Protein AF-A0A2G2M030-F1 (afdb_monomer_lite)

pLDDT: mean 78.73, std 20.18, range [30.36, 98.25]

Secondary structure (DSSP, 8-state):
-B-TT--B-----S--SPEEEEEEEEEEEEEEEETTEEEEEEEEEETTTT-----SS-EEEEEEE-STTEEEPEEEETTEEEESEEEES--TTEEEEESSTTS-EEEEEE---S----EEEEEEEETTT--EEE--SS----------

Radius of gyration: 18.19 Å; chains: 1; bounding box: 45×37×58 Å

Structure (mmCIF, N/CA/C/O backbone):
data_AF-A0A2G2M030-F1
#
_entry.id   AF-A0A2G2M030-F1
#
loop_
_atom_site.group_PDB
_atom_site.id
_atom_site.type_symbol
_atom_site.label_atom_id
_atom_site.label_alt_id
_atom_site.label_comp_id
_atom_site.label_asym_id
_atom_site.label_entity_id
_atom_site.label_seq_id
_atom_site.pdbx_PDB_ins_code
_atom_site.Cartn_x
_atom_site.Cartn_y
_atom_site.Cartn_z
_atom_site.occupancy
_atom_site.B_iso_or_equiv
_atom_site.auth_seq_id
_atom_site.auth_comp_id
_atom_site.auth_asym_id
_atom_site.auth_atom_id
_atom_site.pdbx_PDB_model_num
ATOM 1 N N . MET A 1 1 ? 8.932 -8.998 -35.577 1.00 41.19 1 MET A N 1
ATOM 2 C CA . MET A 1 1 ? 10.318 -9.504 -35.480 1.00 41.19 1 MET A CA 1
ATOM 3 C C . MET A 1 1 ? 10.290 -10.560 -34.401 1.00 41.19 1 MET A C 1
ATOM 5 O O . MET A 1 1 ? 9.753 -10.279 -33.346 1.00 41.19 1 MET A O 1
ATOM 9 N N . THR A 1 2 ? 10.745 -11.769 -34.681 1.00 37.38 2 THR A N 1
ATOM 10 C CA . THR A 1 2 ? 10.936 -12.818 -33.673 1.00 37.38 2 THR A CA 1
ATOM 11 C C . THR A 1 2 ? 12.394 -12.802 -33.234 1.00 37.38 2 THR A C 1
ATOM 13 O O . THR A 1 2 ? 13.260 -12.458 -34.041 1.00 37.38 2 THR A O 1
ATOM 16 N N . ASP A 1 3 ? 12.676 -13.120 -31.974 1.00 46.91 3 ASP A N 1
ATOM 17 C CA . ASP A 1 3 ? 14.061 -13.291 -31.533 1.00 46.91 3 ASP A CA 1
ATOM 18 C C . ASP A 1 3 ? 14.654 -14.624 -32.042 1.00 46.91 3 ASP A C 1
ATOM 20 O O . ASP A 1 3 ? 13.993 -15.412 -32.725 1.00 46.91 3 ASP A O 1
ATOM 24 N N . HIS A 1 4 ? 15.915 -14.889 -31.694 1.00 49.34 4 HIS A N 1
ATOM 25 C CA . HIS A 1 4 ? 16.652 -16.110 -32.051 1.00 49.34 4 HIS A CA 1
ATOM 26 C C . HIS A 1 4 ? 16.046 -17.404 -31.466 1.00 49.34 4 HIS A C 1
ATOM 28 O O . HIS A 1 4 ? 16.561 -18.487 -31.730 1.00 49.34 4 HIS A O 1
ATOM 34 N N . ARG A 1 5 ? 14.963 -17.306 -30.682 1.00 48.38 5 ARG A N 1
ATOM 35 C CA . ARG A 1 5 ? 14.225 -18.421 -30.072 1.00 48.38 5 ARG A CA 1
ATOM 36 C C . ARG A 1 5 ? 12.804 -18.551 -30.625 1.00 48.38 5 ARG A C 1
ATOM 38 O O . ARG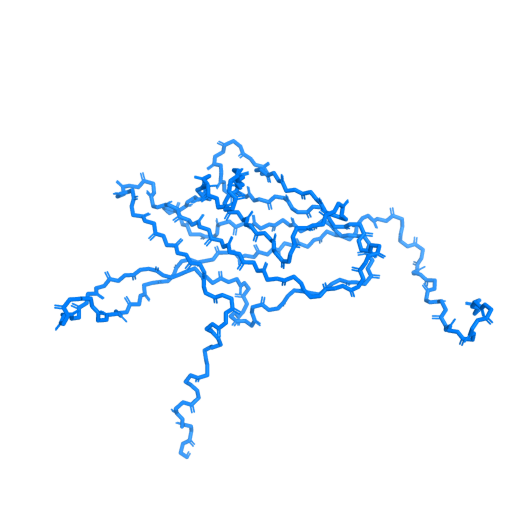 A 1 5 ? 12.020 -19.337 -30.103 1.00 48.38 5 ARG A O 1
ATOM 45 N N . GLY A 1 6 ? 12.458 -17.796 -31.671 1.00 36.06 6 GLY A N 1
ATOM 46 C CA . GLY A 1 6 ? 11.158 -17.892 -32.336 1.00 36.06 6 GLY A CA 1
ATOM 47 C C . GLY A 1 6 ? 9.996 -17.275 -31.553 1.00 36.06 6 GLY A C 1
ATOM 48 O O . GLY A 1 6 ? 8.844 -17.496 -31.921 1.00 36.06 6 GLY A O 1
ATOM 49 N N . GLN A 1 7 ? 10.256 -16.488 -30.502 1.00 42.81 7 GLN A N 1
ATOM 50 C CA . GLN A 1 7 ? 9.191 -15.809 -29.763 1.00 42.81 7 GLN A CA 1
ATOM 51 C C . GLN A 1 7 ? 8.733 -14.554 -30.506 1.00 42.81 7 GLN A C 1
ATOM 53 O O . GLN A 1 7 ? 9.551 -13.738 -30.938 1.00 42.81 7 GLN A O 1
ATOM 58 N N . ILE A 1 8 ? 7.417 -14.390 -30.666 1.00 40.91 8 ILE A N 1
ATOM 59 C CA . ILE A 1 8 ? 6.815 -13.202 -31.281 1.00 40.91 8 ILE A CA 1
ATOM 60 C C . ILE A 1 8 ? 7.080 -12.007 -30.358 1.00 40.91 8 ILE A C 1
ATOM 62 O O . ILE A 1 8 ? 6.448 -11.878 -29.312 1.00 40.91 8 ILE A O 1
ATOM 66 N N . LEU A 1 9 ? 7.998 -11.112 -30.746 1.00 38.50 9 LEU A N 1
ATOM 67 C CA . LEU A 1 9 ? 8.127 -9.818 -30.081 1.00 38.50 9 LEU A CA 1
ATOM 68 C C . LEU A 1 9 ? 6.907 -8.989 -30.480 1.00 38.50 9 LEU A C 1
ATOM 70 O O . LEU A 1 9 ? 6.804 -8.520 -31.622 1.00 38.50 9 LEU A O 1
ATOM 74 N N . PHE A 1 10 ? 5.984 -8.806 -29.540 1.00 40.75 10 PHE A N 1
ATOM 75 C CA . PHE A 1 10 ? 4.970 -7.771 -29.646 1.00 40.75 10 PHE A CA 1
ATOM 76 C C . PHE A 1 10 ? 5.698 -6.424 -29.678 1.00 40.75 10 PHE A C 1
ATOM 78 O O . PHE A 1 10 ? 6.152 -5.918 -28.655 1.00 40.75 10 PHE A O 1
ATOM 85 N N . LYS A 1 11 ? 5.845 -5.837 -30.873 1.00 41.78 11 LYS A N 1
ATOM 86 C CA . LYS A 1 11 ? 6.095 -4.399 -30.980 1.00 41.78 11 LYS A CA 1
ATOM 87 C C . LYS A 1 11 ? 4.864 -3.735 -30.376 1.00 41.78 11 LYS A C 1
ATOM 89 O O . LYS A 1 11 ? 3.786 -3.832 -30.962 1.00 41.78 11 LYS A O 1
ATOM 94 N N . SER A 1 12 ? 5.016 -3.106 -29.212 1.00 44.25 12 SER A N 1
ATOM 95 C CA . SER A 1 12 ? 4.002 -2.184 -28.710 1.00 44.25 12 SER A CA 1
ATOM 96 C C . SER A 1 12 ? 3.635 -1.225 -29.847 1.00 44.25 12 SER A C 1
ATOM 98 O O . SER A 1 12 ? 4.490 -0.834 -30.648 1.00 44.25 12 SER A O 1
ATOM 100 N N . ALA A 1 13 ? 2.346 -0.928 -29.988 1.00 40.09 13 ALA A N 1
ATOM 101 C CA . ALA A 1 13 ? 1.780 -0.185 -31.109 1.00 40.09 13 ALA A CA 1
ATOM 102 C C . ALA A 1 13 ? 2.157 1.312 -31.085 1.00 40.09 13 ALA A C 1
ATOM 104 O O . ALA A 1 13 ? 1.288 2.174 -31.065 1.00 40.09 13 ALA A O 1
ATOM 105 N N . GLY A 1 14 ? 3.450 1.641 -31.051 1.00 36.84 14 GLY A N 1
ATOM 106 C CA . GLY A 1 14 ? 3.946 3.010 -31.193 1.00 36.84 14 GLY A CA 1
ATOM 107 C C . GLY A 1 14 ? 3.637 3.957 -30.030 1.00 36.84 14 GLY A C 1
ATOM 108 O O . GLY A 1 14 ? 3.868 5.152 -30.171 1.00 36.84 14 GLY A O 1
ATOM 109 N N . PHE A 1 15 ? 3.160 3.471 -28.882 1.00 39.09 15 PHE A N 1
ATOM 110 C CA . PHE A 1 15 ? 3.005 4.310 -27.694 1.00 39.09 15 PHE A CA 1
ATOM 111 C C . PHE A 1 15 ? 4.340 4.404 -26.948 1.00 39.09 15 PHE A C 1
ATOM 113 O O . PHE A 1 15 ? 4.783 3.448 -26.320 1.00 39.09 15 PHE A O 1
ATOM 120 N N . THR A 1 16 ? 4.981 5.571 -27.010 1.00 47.03 16 THR A N 1
ATOM 121 C CA . THR A 1 16 ? 6.179 5.936 -26.227 1.00 47.03 16 THR A CA 1
ATOM 122 C C . THR A 1 16 ? 5.835 6.377 -24.797 1.00 47.03 16 THR A C 1
ATOM 124 O O . THR A 1 16 ? 6.583 7.136 -24.185 1.00 47.03 16 THR A O 1
ATOM 127 N N . GLY A 1 17 ? 4.674 5.969 -24.279 1.00 52.00 17 GLY A N 1
ATOM 128 C CA . GLY A 1 17 ? 4.222 6.293 -22.928 1.00 52.00 17 GLY A CA 1
ATOM 129 C C . GLY A 1 17 ? 4.652 5.223 -21.930 1.00 52.00 17 GLY A C 1
ATOM 130 O O . GLY A 1 17 ? 4.665 4.039 -22.262 1.00 52.00 17 GLY A O 1
ATOM 131 N N . VAL A 1 18 ? 4.986 5.641 -20.711 1.00 65.00 18 VAL A N 1
ATOM 132 C CA . VAL A 1 18 ? 5.084 4.733 -19.560 1.00 65.00 18 VAL A CA 1
ATOM 133 C C . VAL A 1 18 ? 3.681 4.164 -19.304 1.00 65.00 18 VAL A C 1
ATOM 135 O O . VAL A 1 18 ? 2.714 4.927 -19.323 1.00 65.00 18 VAL A O 1
ATOM 138 N N . ASP A 1 19 ? 3.541 2.846 -19.122 1.00 80.31 19 ASP A N 1
ATOM 139 C CA . ASP A 1 19 ? 2.265 2.257 -18.687 1.00 80.31 19 ASP A CA 1
ATOM 140 C C . ASP A 1 19 ? 2.001 2.735 -17.254 1.00 80.31 19 ASP A C 1
ATOM 142 O O . ASP A 1 19 ? 2.796 2.457 -16.361 1.00 80.31 19 ASP A O 1
ATOM 146 N N . ILE A 1 20 ? 0.934 3.506 -17.036 1.00 85.50 20 ILE A N 1
ATOM 147 C CA . ILE A 1 20 ? 0.585 4.050 -15.718 1.00 85.50 20 ILE A CA 1
ATOM 148 C C . ILE A 1 20 ? -0.746 3.456 -15.283 1.00 85.50 20 ILE A C 1
ATOM 150 O O . ILE A 1 20 ? -1.772 3.629 -15.947 1.00 85.50 20 ILE A O 1
ATOM 154 N N . ARG A 1 21 ? -0.757 2.813 -14.116 1.00 87.62 21 ARG A N 1
ATOM 155 C CA . ARG A 1 21 ? -1.930 2.118 -13.584 1.00 87.62 21 ARG A CA 1
ATOM 156 C C . ARG A 1 21 ? -2.308 2.638 -12.213 1.00 87.62 21 ARG A C 1
ATOM 158 O O . ARG A 1 21 ? -1.493 2.671 -11.300 1.00 87.62 21 ARG A O 1
ATOM 165 N N . HIS A 1 22 ? -3.578 2.985 -12.053 1.00 86.94 22 HIS A N 1
ATOM 166 C CA . HIS A 1 22 ? -4.120 3.444 -10.780 1.00 86.94 22 HIS A CA 1
ATOM 167 C C . HIS A 1 22 ? -4.801 2.286 -10.056 1.00 86.94 22 HIS A C 1
ATOM 169 O O . HIS A 1 22 ? -5.741 1.685 -10.578 1.00 86.94 22 HIS A O 1
ATOM 175 N N . ILE A 1 23 ? -4.340 1.988 -8.845 1.00 88.56 23 ILE A N 1
ATOM 176 C CA . ILE A 1 23 ? -4.844 0.895 -8.016 1.00 88.56 23 ILE A CA 1
ATOM 177 C C . ILE A 1 23 ? -5.538 1.494 -6.798 1.00 88.56 23 ILE A C 1
ATOM 179 O O . ILE A 1 23 ? -4.902 2.071 -5.918 1.00 88.56 23 ILE A O 1
ATOM 183 N N . ALA A 1 24 ? -6.861 1.365 -6.735 1.00 89.31 24 ALA A N 1
ATOM 184 C CA . ALA A 1 24 ? -7.610 1.803 -5.565 1.00 89.31 24 ALA A CA 1
ATOM 185 C C . ALA A 1 24 ? -7.355 0.852 -4.389 1.00 89.31 24 ALA A C 1
ATOM 187 O O . ALA A 1 24 ? -7.566 -0.355 -4.509 1.00 89.31 24 ALA A O 1
ATOM 188 N N . VAL A 1 25 ? -6.965 1.419 -3.251 1.00 90.62 25 VAL A N 1
ATOM 189 C CA . VAL A 1 25 ? -6.801 0.730 -1.971 1.00 90.62 25 VAL A CA 1
ATOM 190 C C . VAL A 1 25 ? -7.918 1.182 -1.036 1.00 90.62 25 VAL A C 1
ATOM 192 O O . VAL A 1 25 ? -8.131 2.380 -0.824 1.00 90.62 25 VAL A O 1
ATOM 195 N N . ARG A 1 26 ? -8.675 0.226 -0.503 1.00 90.50 26 ARG A N 1
ATOM 196 C CA . ARG A 1 26 ? -9.860 0.471 0.324 1.00 90.50 26 ARG A CA 1
ATOM 197 C C . ARG A 1 26 ? -9.748 -0.263 1.647 1.00 90.50 26 ARG A C 1
ATOM 199 O O . ARG A 1 26 ? -9.204 -1.358 1.696 1.00 90.50 26 ARG A O 1
ATOM 206 N N . VAL A 1 27 ? -10.301 0.338 2.690 1.00 90.12 27 VAL A N 1
ATOM 207 C CA . VAL A 1 27 ? -10.451 -0.290 3.999 1.00 90.12 27 VAL A CA 1
ATOM 208 C C . VAL A 1 27 ? -11.918 -0.607 4.200 1.00 90.12 27 VAL A C 1
ATOM 210 O O . VAL A 1 27 ? -12.762 0.276 4.045 1.00 90.12 27 VAL A O 1
ATOM 213 N N . TYR A 1 28 ? -12.211 -1.857 4.535 1.00 88.19 28 TYR A N 1
ATOM 214 C CA . TYR A 1 28 ? -13.553 -2.284 4.904 1.00 88.19 28 TYR A CA 1
ATOM 215 C C . TYR A 1 28 ? -13.540 -2.857 6.321 1.00 88.19 28 TYR A C 1
ATOM 217 O O . TYR A 1 28 ? -12.564 -3.520 6.691 1.00 88.19 28 TYR A O 1
ATOM 225 N N . PRO A 1 29 ? -14.595 -2.602 7.113 1.00 86.81 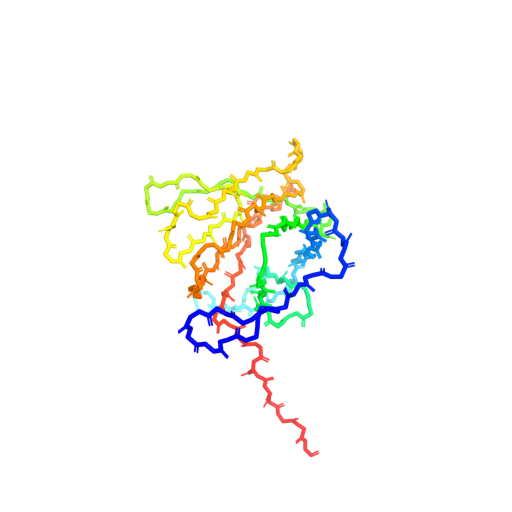29 PRO A N 1
ATOM 226 C CA . PRO A 1 29 ? -14.768 -3.282 8.382 1.00 86.81 29 PRO A CA 1
ATOM 227 C C . PRO A 1 29 ? -14.978 -4.780 8.137 1.00 86.81 29 PRO A C 1
ATOM 229 O O . PRO A 1 29 ? -15.567 -5.181 7.130 1.00 86.81 29 PRO A O 1
ATOM 232 N N . TYR A 1 30 ? -14.501 -5.599 9.062 1.00 82.94 30 TYR A N 1
ATOM 233 C CA . TYR A 1 30 ? -14.814 -7.020 9.158 1.00 82.94 30 TYR A CA 1
ATOM 234 C C . TYR A 1 30 ? -14.866 -7.416 10.632 1.00 82.94 30 TYR A C 1
ATOM 236 O O . TYR A 1 30 ? -14.452 -6.654 11.506 1.00 82.94 30 TYR A O 1
ATOM 244 N N . SER A 1 31 ? -15.392 -8.599 10.917 1.00 83.00 31 SER A N 1
ATOM 245 C CA . SER A 1 31 ? -15.378 -9.147 12.267 1.00 83.00 31 SER A CA 1
ATOM 246 C C . SER A 1 31 ? -14.351 -10.266 12.355 1.00 83.00 31 SER A C 1
ATOM 248 O O . SER A 1 31 ? -14.279 -11.111 11.465 1.00 83.00 31 SER A O 1
ATOM 250 N N . GLU A 1 32 ? -13.583 -10.293 13.439 1.00 81.69 32 GLU A N 1
ATOM 251 C CA . GLU A 1 32 ? -12.664 -11.389 13.744 1.00 81.69 32 GLU A CA 1
ATOM 252 C C . GLU A 1 32 ? -12.832 -11.884 15.174 1.00 81.69 32 GLU A C 1
ATOM 254 O O . GLU A 1 32 ? -13.374 -11.189 16.036 1.00 81.69 32 GLU A O 1
ATOM 259 N N . ILE A 1 33 ? -12.354 -13.100 15.432 1.00 83.19 33 ILE A N 1
ATOM 260 C CA . ILE A 1 33 ? -12.261 -13.634 16.786 1.00 83.19 33 ILE A CA 1
ATOM 261 C C . ILE A 1 33 ? -10.874 -13.308 17.326 1.00 83.19 33 ILE A C 1
ATOM 263 O O . ILE A 1 33 ? -9.874 -13.862 16.873 1.00 83.19 33 ILE A O 1
ATOM 267 N N . LYS A 1 34 ? -10.828 -12.450 18.343 1.00 80.38 34 LYS A N 1
ATOM 268 C CA . LYS A 1 34 ? -9.609 -12.104 19.070 1.00 80.38 34 LYS A CA 1
ATOM 269 C C . LYS A 1 34 ? -9.802 -12.418 20.544 1.00 80.38 34 LYS A C 1
ATOM 271 O O . LYS A 1 34 ? -10.794 -12.007 21.144 1.00 80.38 34 LYS A O 1
ATOM 276 N N . ASP A 1 35 ? -8.892 -13.209 21.109 1.00 87.31 35 ASP A N 1
ATOM 277 C CA . ASP A 1 35 ? -8.960 -13.670 22.504 1.00 87.31 35 ASP A CA 1
ATOM 278 C C . ASP A 1 35 ? -10.323 -14.301 22.870 1.00 87.31 35 ASP A C 1
ATOM 280 O O . ASP A 1 35 ? -10.876 -14.083 23.949 1.00 87.31 35 ASP A O 1
ATOM 284 N N . GLY A 1 36 ? -10.903 -15.062 21.932 1.00 87.31 36 GLY A N 1
ATOM 285 C CA . GLY A 1 36 ? -12.191 -15.742 22.105 1.00 87.31 36 GLY A CA 1
ATOM 286 C C . GLY A 1 36 ? -13.426 -14.835 22.037 1.00 87.31 36 GLY A C 1
ATOM 287 O O . GLY A 1 36 ? -14.526 -15.298 22.338 1.00 87.31 36 GLY A O 1
ATOM 288 N N . LYS A 1 37 ? -13.280 -13.562 21.649 1.00 85.88 37 LYS A N 1
ATOM 289 C CA . LYS A 1 37 ? -14.391 -12.616 21.477 1.00 85.88 37 LYS A CA 1
ATOM 290 C C . LYS A 1 37 ? -14.482 -12.132 20.040 1.00 85.88 37 LYS A C 1
ATOM 292 O O . LYS A 1 37 ? -13.462 -11.885 19.404 1.00 85.88 37 LYS A O 1
ATOM 297 N N . LEU A 1 38 ? -15.712 -11.952 19.564 1.00 85.62 38 LEU A N 1
ATOM 298 C CA . LEU A 1 38 ? -15.968 -11.258 18.309 1.00 85.62 38 LEU A CA 1
ATOM 299 C C . LEU A 1 38 ? -15.638 -9.773 18.492 1.00 85.62 38 LEU A C 1
ATOM 301 O O . LEU A 1 38 ? -16.190 -9.123 19.382 1.00 85.62 38 LEU A O 1
ATOM 305 N N . VAL A 1 39 ? -14.737 -9.256 17.666 1.00 86.94 39 VAL A N 1
ATOM 306 C CA . VAL A 1 39 ? -14.342 -7.846 17.646 1.00 86.94 39 VAL A CA 1
ATOM 307 C C . VAL A 1 39 ? -14.504 -7.284 16.238 1.00 86.94 39 VAL A C 1
ATOM 309 O O . VAL A 1 39 ? -14.292 -7.990 15.252 1.00 86.94 39 VAL A O 1
ATOM 312 N N . GLU A 1 40 ? -14.898 -6.015 16.143 1.00 85.62 40 GLU A N 1
ATOM 313 C CA . GLU A 1 40 ? -14.848 -5.277 14.881 1.00 85.62 40 GLU A CA 1
ATOM 314 C C . GLU A 1 40 ? -13.403 -4.854 14.603 1.00 85.62 40 GLU A C 1
ATOM 316 O O . GLU A 1 40 ? -12.730 -4.290 15.467 1.00 85.62 40 GLU A O 1
ATOM 321 N N . ALA A 1 41 ? -12.941 -5.137 13.392 1.00 86.19 41 ALA A N 1
ATOM 322 C CA . ALA A 1 41 ? -11.612 -4.818 12.897 1.00 86.19 41 ALA A CA 1
ATOM 323 C C . ALA A 1 41 ? -11.706 -4.274 11.463 1.00 86.19 41 ALA A C 1
ATOM 325 O O . ALA A 1 41 ? -12.784 -4.194 10.867 1.00 86.19 41 ALA A O 1
ATOM 326 N N . HIS A 1 42 ? -10.570 -3.898 10.883 1.00 89.31 42 HIS A N 1
ATOM 327 C CA . HIS A 1 42 ? -10.497 -3.355 9.531 1.00 89.31 42 HIS A CA 1
ATOM 328 C C . HIS A 1 42 ? -9.489 -4.115 8.674 1.00 89.31 42 HIS A C 1
ATOM 330 O O . HIS A 1 42 ? -8.380 -4.413 9.113 1.00 89.31 42 HIS A O 1
ATOM 336 N N . ARG A 1 43 ? -9.854 -4.377 7.416 1.00 88.31 43 ARG A N 1
ATOM 337 C CA . ARG A 1 43 ? -8.987 -5.053 6.444 1.00 88.31 43 ARG A CA 1
ATOM 338 C C . ARG A 1 43 ? -8.816 -4.220 5.184 1.00 88.31 43 ARG A C 1
ATOM 340 O O . ARG A 1 43 ? -9.741 -3.530 4.744 1.00 88.31 43 ARG A O 1
ATOM 347 N N . VAL A 1 44 ? -7.618 -4.281 4.610 1.00 88.50 44 VAL A N 1
ATOM 348 C CA . VAL A 1 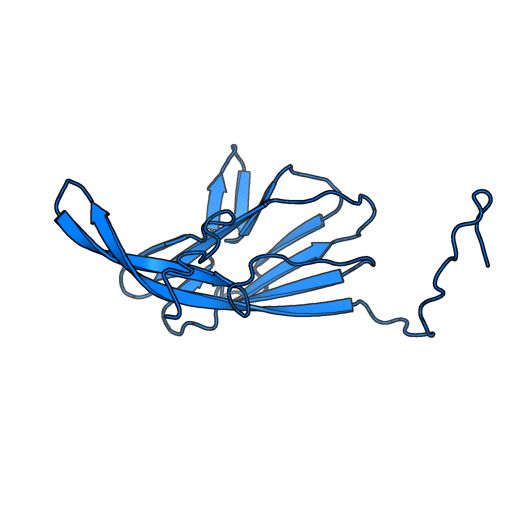44 ? -7.255 -3.570 3.383 1.00 88.50 44 VAL A CA 1
ATOM 349 C C . VAL A 1 44 ? -7.487 -4.458 2.166 1.00 88.50 44 VAL A C 1
ATOM 351 O O . VAL A 1 44 ? -7.074 -5.614 2.136 1.00 88.50 44 VAL A O 1
ATOM 354 N N . TYR A 1 45 ? -8.089 -3.880 1.131 1.00 84.69 45 TYR A N 1
ATOM 355 C CA . TYR A 1 45 ? -8.373 -4.518 -0.148 1.00 84.69 45 TYR A CA 1
ATOM 356 C C . TYR A 1 45 ? -7.850 -3.656 -1.293 1.00 84.69 45 TYR A C 1
ATOM 358 O O . TYR A 1 45 ? -7.871 -2.424 -1.215 1.00 84.69 45 TYR A O 1
ATOM 366 N N . ILE A 1 46 ? -7.442 -4.302 -2.385 1.00 83.69 46 ILE A N 1
ATOM 367 C CA . ILE A 1 46 ? -7.051 -3.623 -3.621 1.00 83.69 46 ILE A CA 1
ATOM 368 C C . ILE A 1 46 ? -8.009 -3.958 -4.768 1.00 83.69 46 ILE A C 1
ATOM 370 O O . ILE A 1 46 ? -8.475 -5.093 -4.902 1.00 83.69 46 ILE A O 1
ATOM 374 N N . GLY A 1 47 ? -8.311 -2.961 -5.602 1.00 70.25 47 GLY A N 1
ATOM 375 C CA . GLY A 1 47 ? -9.155 -3.123 -6.789 1.00 70.25 47 GLY A CA 1
ATOM 376 C C . GLY A 1 47 ? -10.514 -3.777 -6.495 1.00 70.25 47 GLY A C 1
ATOM 377 O O . GLY A 1 47 ? -11.173 -3.458 -5.506 1.00 70.25 47 GLY A O 1
ATOM 378 N N . SER A 1 48 ? -10.929 -4.706 -7.361 1.00 59.78 48 SER A N 1
ATOM 379 C CA . SER A 1 48 ? -12.187 -5.470 -7.265 1.00 59.78 48 SER A CA 1
ATOM 380 C C . SER A 1 48 ? -12.083 -6.715 -6.370 1.00 59.78 48 SER A C 1
ATOM 382 O O . SER A 1 48 ? -12.719 -7.720 -6.669 1.00 59.78 48 SER A O 1
ATOM 384 N N . LYS A 1 49 ? -11.254 -6.682 -5.315 1.00 58.66 49 LYS A N 1
ATOM 385 C CA . LYS A 1 49 ? -10.980 -7.813 -4.400 1.00 58.66 49 LYS A CA 1
ATOM 386 C C . LYS A 1 49 ? -10.249 -9.019 -5.014 1.00 58.66 49 LYS A C 1
ATOM 388 O O . LYS A 1 49 ? -10.091 -10.025 -4.342 1.00 58.66 49 LYS A O 1
ATOM 393 N N . LYS A 1 50 ? -9.761 -8.924 -6.258 1.00 58.06 50 LYS A N 1
ATOM 394 C CA . LYS A 1 50 ? -9.055 -10.031 -6.935 1.00 58.06 50 LYS A CA 1
ATOM 395 C C . LYS A 1 50 ? -7.547 -10.110 -6.667 1.00 58.06 50 LYS A C 1
ATOM 397 O O . LYS A 1 50 ? -6.935 -11.043 -7.162 1.00 58.06 50 LYS A O 1
ATOM 402 N N . GLY A 1 51 ? -6.968 -9.171 -5.907 1.00 63.47 51 GLY A N 1
ATOM 403 C CA . GLY A 1 51 ? -5.612 -9.238 -5.324 1.00 63.47 51 GLY A CA 1
ATOM 404 C C . GLY A 1 51 ? -4.416 -9.253 -6.293 1.00 63.47 51 GLY A C 1
ATOM 405 O O . GLY A 1 51 ? -3.372 -8.693 -5.994 1.00 63.47 51 GLY A O 1
ATOM 406 N N . ASP A 1 52 ? -4.550 -9.812 -7.488 1.00 74.38 52 ASP A N 1
ATOM 407 C CA . ASP A 1 52 ? -3.440 -9.967 -8.416 1.00 74.38 52 ASP A CA 1
ATOM 408 C C . ASP A 1 52 ? -3.298 -8.767 -9.350 1.00 74.38 52 ASP A C 1
ATOM 410 O O . ASP A 1 52 ? -4.244 -8.334 -10.017 1.00 74.38 52 ASP A O 1
ATOM 414 N N . ILE A 1 53 ? -2.065 -8.280 -9.465 1.00 79.06 53 ILE A N 1
ATOM 415 C CA . ILE A 1 53 ? -1.669 -7.233 -10.403 1.00 79.06 53 ILE A CA 1
ATOM 416 C C . ILE A 1 53 ? -0.618 -7.821 -11.349 1.00 79.06 53 ILE A C 1
ATOM 418 O O . ILE A 1 53 ? 0.329 -8.467 -10.908 1.00 79.06 53 ILE A O 1
ATOM 422 N N . ARG A 1 54 ? -0.785 -7.624 -12.662 1.00 78.38 54 ARG A N 1
ATOM 423 C CA . ARG A 1 54 ? 0.110 -8.190 -13.687 1.00 78.38 54 ARG A CA 1
ATOM 424 C C . ARG A 1 54 ? 0.549 -7.131 -14.687 1.00 78.38 54 ARG A C 1
ATOM 426 O O . ARG A 1 54 ? -0.317 -6.520 -15.306 1.00 78.38 54 ARG A O 1
ATOM 433 N N . ALA A 1 55 ? 1.847 -6.995 -14.934 1.00 77.62 55 ALA A N 1
ATOM 434 C CA . ALA A 1 55 ? 2.392 -6.260 -16.077 1.00 77.62 55 ALA A CA 1
ATOM 435 C C . ALA A 1 55 ? 3.344 -7.138 -16.889 1.00 77.62 55 ALA A C 1
ATOM 437 O O . ALA A 1 55 ? 3.923 -8.095 -16.383 1.00 77.62 55 ALA A O 1
ATOM 438 N N . SER A 1 56 ? 3.479 -6.800 -18.168 1.00 78.88 56 SER A N 1
ATOM 439 C CA . SER A 1 56 ? 4.405 -7.438 -19.111 1.00 78.88 56 SER A CA 1
ATOM 440 C C . SER A 1 56 ? 5.390 -6.440 -19.731 1.00 78.88 56 SER A C 1
ATOM 442 O O . SER A 1 56 ? 6.123 -6.787 -20.653 1.00 78.88 56 SER A O 1
ATOM 444 N N . THR A 1 57 ? 5.366 -5.191 -19.271 1.00 82.12 57 THR A N 1
ATOM 445 C CA . THR A 1 57 ? 6.175 -4.059 -19.740 1.00 82.12 57 THR A CA 1
ATOM 446 C C . THR A 1 57 ? 6.471 -3.142 -18.557 1.00 82.12 57 THR A C 1
ATOM 448 O O . THR A 1 57 ? 5.671 -3.145 -17.620 1.00 82.12 57 THR A O 1
ATOM 451 N N . PRO A 1 58 ? 7.541 -2.323 -18.596 1.00 87.69 58 PRO A N 1
ATOM 452 C CA . PRO A 1 58 ? 7.805 -1.340 -17.548 1.00 87.69 58 PRO A CA 1
ATOM 453 C C . PRO A 1 58 ? 6.554 -0.517 -17.217 1.00 87.69 58 PRO A C 1
ATOM 455 O O . PRO A 1 58 ? 5.924 0.027 -18.128 1.00 87.69 58 PRO A O 1
ATOM 458 N N . THR A 1 59 ? 6.173 -0.484 -15.940 1.00 87.44 59 THR A N 1
ATOM 459 C CA . THR A 1 59 ? 4.883 0.051 -15.481 1.00 87.44 59 THR A CA 1
ATOM 460 C C . THR A 1 59 ? 5.051 0.841 -14.186 1.00 87.44 59 THR A C 1
ATOM 462 O O . THR A 1 59 ? 5.688 0.378 -13.240 1.00 87.44 59 THR A O 1
ATOM 465 N N . ASP A 1 60 ? 4.415 2.007 -14.126 1.00 90.38 60 ASP A N 1
ATOM 466 C CA . ASP A 1 60 ? 4.216 2.779 -12.905 1.00 90.38 60 ASP A CA 1
ATOM 467 C C . ASP A 1 60 ? 2.851 2.441 -12.303 1.00 90.38 60 ASP A C 1
ATOM 469 O O . ASP A 1 60 ? 1.797 2.755 -12.862 1.00 90.38 60 ASP A O 1
ATOM 473 N N . TYR A 1 61 ? 2.854 1.830 -11.126 1.00 91.62 61 TYR A N 1
ATOM 474 C CA . TYR A 1 61 ? 1.647 1.621 -10.342 1.00 91.62 61 TYR A CA 1
ATOM 475 C C . TYR A 1 61 ? 1.498 2.718 -9.295 1.00 91.62 61 TYR A C 1
ATOM 477 O O . TYR A 1 61 ? 2.395 2.976 -8.491 1.00 91.62 61 TYR A O 1
ATOM 485 N N . ILE A 1 62 ? 0.320 3.329 -9.277 1.00 92.81 62 ILE A N 1
ATOM 486 C CA . ILE A 1 62 ? -0.077 4.363 -8.330 1.00 92.81 62 ILE A CA 1
ATOM 487 C C . ILE A 1 62 ? -1.159 3.768 -7.436 1.00 92.81 62 ILE A C 1
ATOM 489 O O . ILE A 1 62 ? -2.332 3.701 -7.810 1.00 92.81 62 ILE A O 1
ATOM 493 N N . PHE A 1 63 ? -0.767 3.316 -6.249 1.00 93.56 63 PHE A N 1
ATOM 494 C CA . PHE A 1 63 ? -1.701 2.856 -5.230 1.00 93.56 63 PHE A CA 1
ATOM 495 C C . PHE A 1 63 ? -2.300 4.073 -4.537 1.00 93.56 63 PHE A C 1
ATOM 497 O O . PHE A 1 63 ? -1.561 4.888 -3.999 1.00 93.56 63 PHE A O 1
ATOM 504 N N . VAL A 1 64 ? -3.625 4.206 -4.538 1.00 94.31 64 VAL A N 1
ATOM 505 C CA . VAL A 1 64 ? -4.337 5.367 -3.986 1.00 94.31 64 VAL A CA 1
ATOM 506 C C . VAL A 1 64 ? -5.260 4.918 -2.863 1.00 94.31 64 VAL A C 1
ATOM 508 O O . VAL A 1 64 ? -6.153 4.099 -3.078 1.00 94.31 64 VAL A O 1
ATOM 511 N N . CYS A 1 65 ? -5.093 5.488 -1.670 1.00 94.38 65 CYS A N 1
ATOM 512 C CA . CYS A 1 65 ? -6.005 5.270 -0.558 1.00 94.38 65 CYS A CA 1
ATOM 513 C C . CYS A 1 65 ? -7.334 5.989 -0.831 1.00 94.38 65 CYS A C 1
ATOM 515 O O . CYS A 1 65 ? -7.451 7.207 -0.695 1.00 94.38 65 CYS A O 1
ATOM 517 N N . ALA A 1 66 ? -8.357 5.217 -1.190 1.00 92.06 66 ALA A N 1
ATOM 518 C CA . ALA A 1 66 ? -9.701 5.717 -1.469 1.00 92.06 66 ALA A CA 1
ATOM 519 C C . ALA A 1 66 ? -10.564 5.866 -0.199 1.00 92.06 66 ALA A C 1
ATOM 521 O O . ALA A 1 66 ? -11.731 6.249 -0.281 1.00 92.06 66 ALA A O 1
ATOM 522 N N . SER A 1 67 ? -10.014 5.551 0.978 1.00 92.31 67 SER A N 1
ATOM 523 C CA . SER A 1 67 ? -10.725 5.622 2.259 1.00 92.31 67 SER A CA 1
ATOM 524 C C . SER A 1 67 ? -10.385 6.930 2.978 1.00 92.31 67 SER A C 1
ATOM 526 O O . SER A 1 67 ? -9.220 7.230 3.243 1.00 92.31 67 SER A O 1
ATOM 528 N N . LYS A 1 68 ? -11.412 7.738 3.277 1.00 90.94 68 LYS A N 1
ATOM 529 C CA . LYS A 1 68 ? -11.272 9.136 3.731 1.00 90.94 68 LYS A CA 1
ATOM 530 C C . LYS A 1 68 ? -10.323 9.296 4.924 1.00 90.94 68 LYS A C 1
ATOM 532 O O . LYS A 1 68 ? -9.390 10.096 4.857 1.00 90.94 68 LYS A O 1
ATOM 537 N N . ASP A 1 69 ? -10.529 8.500 5.966 1.00 96.00 69 ASP A N 1
ATOM 538 C CA . ASP A 1 69 ? -9.819 8.619 7.244 1.00 96.00 69 ASP A CA 1
ATOM 539 C C . ASP A 1 69 ? -8.603 7.683 7.353 1.00 96.00 69 ASP A C 1
ATOM 541 O O . ASP A 1 69 ? -8.110 7.442 8.446 1.00 96.00 69 ASP A O 1
ATOM 545 N N . TRP A 1 70 ? -8.103 7.155 6.232 1.00 97.44 70 TRP A N 1
ATOM 546 C CA . TRP A 1 70 ? -6.972 6.224 6.213 1.00 97.44 70 TRP A CA 1
ATOM 547 C C . TRP A 1 70 ? -5.827 6.744 5.346 1.00 97.44 70 TRP A C 1
ATOM 549 O O . TRP A 1 70 ? -6.054 7.414 4.337 1.00 97.44 70 TRP A O 1
ATOM 559 N N . VAL A 1 71 ? -4.592 6.445 5.729 1.00 98.25 71 VAL A N 1
ATOM 560 C CA . VAL A 1 71 ? -3.366 6.789 4.988 1.00 98.25 71 VAL A CA 1
ATOM 561 C C . VAL A 1 71 ? -2.404 5.611 5.007 1.00 98.25 71 VAL A C 1
ATOM 563 O O . VAL A 1 71 ? -2.486 4.774 5.901 1.00 98.25 71 VAL A O 1
ATOM 566 N N . PHE A 1 72 ? -1.492 5.537 4.045 1.00 98.00 72 PHE A N 1
ATOM 567 C CA . PHE A 1 72 ? -0.409 4.558 4.061 1.00 98.00 72 PHE A CA 1
ATOM 568 C C . PHE A 1 72 ? 0.498 4.782 5.267 1.00 98.00 72 PHE A C 1
ATOM 570 O O . PHE A 1 72 ? 0.860 5.910 5.582 1.00 98.00 72 PHE A O 1
ATOM 577 N N . HIS A 1 73 ? 0.833 3.703 5.966 1.00 98.06 73 HIS A N 1
ATOM 578 C CA . HIS A 1 73 ? 1.667 3.754 7.159 1.00 98.06 73 HIS A CA 1
ATOM 579 C C . HIS A 1 73 ? 3.081 3.296 6.825 1.00 98.06 73 HIS A C 1
ATOM 581 O O . HIS A 1 73 ? 3.250 2.186 6.341 1.00 98.06 73 HIS A O 1
ATOM 587 N N . GLU A 1 74 ? 4.100 4.109 7.100 1.00 97.88 74 GLU A N 1
ATOM 588 C CA . GLU A 1 74 ? 5.475 3.599 7.078 1.00 97.88 74 GLU A CA 1
ATOM 589 C C . GLU A 1 74 ? 5.639 2.522 8.156 1.00 97.88 74 GLU A C 1
ATOM 591 O O . GLU A 1 74 ? 5.300 2.764 9.313 1.00 97.88 74 GLU A O 1
ATOM 596 N N . PHE A 1 75 ? 6.155 1.353 7.784 1.00 95.81 75 PHE A N 1
ATOM 597 C CA . PHE A 1 75 ? 6.361 0.238 8.707 1.00 95.81 75 PHE A CA 1
ATOM 598 C C . PHE A 1 75 ? 7.698 -0.455 8.453 1.00 95.81 75 PHE A C 1
ATOM 600 O O . PHE A 1 75 ? 8.259 -0.368 7.360 1.00 95.81 75 PHE A O 1
ATOM 607 N N . GLU A 1 76 ? 8.206 -1.144 9.473 1.00 95.12 76 GLU A N 1
ATOM 608 C CA . GLU A 1 76 ? 9.422 -1.945 9.375 1.00 95.12 76 GLU A CA 1
ATOM 609 C C . GLU A 1 76 ? 9.073 -3.422 9.178 1.00 95.12 76 GLU A C 1
ATOM 611 O O . GLU A 1 76 ? 8.261 -3.984 9.913 1.00 95.12 76 GLU A O 1
ATOM 616 N N . LEU A 1 77 ? 9.684 -4.055 8.179 1.00 90.38 77 LEU A N 1
ATOM 617 C CA . LEU A 1 77 ? 9.551 -5.483 7.916 1.00 90.38 77 LEU A CA 1
ATOM 618 C C . LEU A 1 77 ? 10.831 -6.001 7.263 1.00 90.38 77 LEU A C 1
ATOM 620 O O . LEU A 1 77 ? 11.334 -5.399 6.316 1.00 90.38 77 LEU A O 1
ATOM 624 N N . ALA A 1 78 ? 11.343 -7.128 7.765 1.00 89.31 78 ALA A N 1
ATOM 625 C CA . ALA A 1 78 ? 12.600 -7.732 7.317 1.00 89.31 78 ALA A CA 1
ATOM 626 C C . ALA A 1 78 ? 13.810 -6.766 7.375 1.00 89.31 78 ALA A C 1
ATOM 628 O O . ALA A 1 78 ? 14.641 -6.753 6.470 1.00 89.31 78 ALA A O 1
ATOM 629 N N . ASN A 1 79 ? 13.916 -5.983 8.460 1.00 89.94 79 ASN A N 1
ATOM 630 C CA . ASN A 1 79 ? 14.958 -4.968 8.695 1.00 89.94 79 ASN A CA 1
ATOM 631 C C . ASN A 1 79 ? 14.989 -3.833 7.650 1.00 89.94 79 ASN A C 1
ATOM 633 O O . ASN A 1 79 ? 16.030 -3.216 7.421 1.00 89.94 79 ASN A O 1
ATOM 637 N N . GLU A 1 80 ? 13.858 -3.557 7.001 1.00 91.38 80 GLU A N 1
ATOM 638 C CA . GLU A 1 80 ? 13.704 -2.469 6.039 1.00 91.38 80 GLU A CA 1
ATOM 639 C C . GLU A 1 80 ? 12.446 -1.658 6.334 1.00 91.38 80 GLU A C 1
ATOM 641 O O . GLU A 1 80 ? 11.433 -2.195 6.782 1.00 91.38 80 GLU A O 1
ATOM 646 N N . LYS A 1 81 ? 12.519 -0.354 6.059 1.00 95.50 81 LYS A N 1
ATOM 647 C CA . LYS A 1 81 ? 11.377 0.552 6.134 1.00 95.50 81 LYS A CA 1
ATOM 648 C C . LYS A 1 81 ? 10.654 0.610 4.797 1.00 95.50 81 LYS A C 1
ATOM 650 O O . LYS A 1 81 ? 11.261 0.933 3.777 1.00 95.50 81 LYS A O 1
ATOM 655 N N . TRP A 1 82 ? 9.351 0.368 4.827 1.00 96.19 82 TRP A N 1
ATOM 656 C CA . TRP A 1 82 ? 8.494 0.325 3.649 1.00 96.19 82 TRP A CA 1
ATOM 657 C C . TRP A 1 82 ? 7.481 1.473 3.667 1.00 96.19 82 TRP A C 1
ATOM 659 O O . TRP A 1 82 ? 6.862 1.715 4.707 1.00 96.19 82 TRP A O 1
ATOM 669 N N . PRO A 1 83 ? 7.246 2.162 2.534 1.00 96.62 83 PRO A N 1
ATOM 670 C CA . PRO A 1 83 ? 6.313 3.283 2.455 1.00 96.62 83 PRO A CA 1
ATOM 671 C C . PRO A 1 83 ? 4.865 2.780 2.340 1.00 96.62 83 PRO A C 1
ATOM 673 O O . PRO A 1 83 ? 4.215 2.977 1.323 1.00 96.62 83 PRO A O 1
ATOM 676 N N . GLY A 1 84 ? 4.365 2.055 3.344 1.00 95.12 84 GLY A N 1
ATOM 677 C CA . GLY A 1 84 ? 2.999 1.511 3.382 1.00 95.12 84 GLY A CA 1
ATOM 678 C C . GLY A 1 84 ? 2.691 0.360 2.431 1.00 95.12 84 GLY A C 1
ATOM 679 O O . GLY A 1 84 ? 1.614 -0.218 2.543 1.00 95.12 84 GLY A O 1
ATOM 680 N N . LEU A 1 85 ? 3.629 -0.015 1.562 1.00 94.69 85 LEU A N 1
ATOM 681 C CA . LEU A 1 85 ? 3.584 -1.198 0.708 1.00 94.69 85 LEU A CA 1
ATOM 682 C C . LEU A 1 85 ? 4.954 -1.879 0.745 1.00 94.69 85 LEU A C 1
ATOM 684 O O . LEU A 1 85 ? 5.961 -1.245 0.435 1.00 94.69 85 LEU A O 1
ATOM 688 N N . ALA A 1 86 ? 4.973 -3.161 1.092 1.00 92.81 86 ALA A N 1
ATOM 689 C CA . ALA A 1 86 ? 6.125 -4.038 0.945 1.00 92.81 86 ALA A CA 1
ATOM 690 C C . ALA A 1 86 ? 5.890 -5.053 -0.173 1.00 92.81 86 ALA A C 1
ATOM 692 O O . ALA A 1 86 ? 4.753 -5.472 -0.393 1.00 92.81 86 ALA A O 1
ATOM 693 N N . LEU A 1 87 ? 6.965 -5.450 -0.857 1.00 89.81 87 LEU A N 1
ATOM 694 C CA . LEU A 1 87 ? 6.959 -6.454 -1.921 1.00 89.81 87 LEU A CA 1
ATOM 695 C C . LEU A 1 87 ? 8.040 -7.502 -1.654 1.00 89.81 87 LEU A C 1
ATOM 697 O O . LEU A 1 87 ? 9.175 -7.149 -1.333 1.00 89.81 87 LEU A O 1
ATOM 701 N N . PHE A 1 88 ? 7.685 -8.778 -1.806 1.00 87.06 88 PHE A N 1
ATOM 702 C CA . PHE A 1 88 ? 8.570 -9.915 -1.567 1.00 87.06 88 PHE A CA 1
ATOM 703 C C . PHE A 1 88 ? 8.494 -10.961 -2.686 1.00 87.06 88 PHE A C 1
ATOM 705 O O . PHE A 1 88 ? 7.412 -11.192 -3.219 1.00 87.06 88 PHE A O 1
ATOM 712 N N . PRO A 1 89 ? 9.600 -11.654 -3.000 1.00 85.81 89 PRO A N 1
ATOM 713 C CA . PRO A 1 89 ? 10.948 -11.392 -2.507 1.00 85.81 89 PRO A CA 1
ATOM 714 C C . PRO A 1 89 ? 11.455 -10.039 -3.013 1.00 85.81 89 PRO A C 1
ATOM 716 O O . PRO A 1 89 ? 11.038 -9.561 -4.065 1.00 85.81 89 PRO A O 1
ATOM 719 N N . LYS A 1 90 ? 12.355 -9.410 -2.254 1.00 83.69 90 LYS A N 1
ATOM 720 C CA . LYS A 1 90 ? 12.943 -8.139 -2.673 1.00 83.69 90 LYS A CA 1
ATOM 721 C C . LYS A 1 90 ? 13.776 -8.338 -3.935 1.00 83.69 90 LYS A C 1
ATOM 723 O O . LYS A 1 90 ? 14.594 -9.255 -3.998 1.00 83.69 90 LYS A O 1
ATOM 728 N N . SER A 1 91 ? 13.617 -7.448 -4.906 1.00 82.75 91 SER A N 1
ATOM 729 C CA . SER A 1 91 ? 14.441 -7.422 -6.112 1.00 82.75 91 SER A CA 1
ATOM 730 C C . SER A 1 91 ? 14.900 -5.997 -6.426 1.00 82.75 91 SER A C 1
ATOM 732 O O . SER A 1 91 ? 14.326 -5.023 -5.947 1.00 82.75 91 SER A O 1
ATOM 734 N N . GLY A 1 92 ? 15.964 -5.868 -7.221 1.00 85.38 92 GLY A N 1
ATOM 735 C CA . GLY A 1 92 ? 16.405 -4.574 -7.760 1.00 85.38 92 GLY A CA 1
ATOM 736 C C . GLY A 1 92 ? 15.613 -4.125 -8.992 1.00 85.38 92 GLY A C 1
ATOM 737 O O . GLY A 1 92 ? 16.026 -3.180 -9.660 1.00 85.38 92 GLY A O 1
ATOM 738 N N . ASP A 1 93 ? 14.534 -4.835 -9.338 1.00 86.38 93 ASP A N 1
ATOM 739 C CA . ASP A 1 93 ? 13.751 -4.600 -10.555 1.00 86.38 93 ASP A CA 1
ATOM 740 C C . ASP A 1 93 ? 12.653 -3.550 -10.358 1.00 86.38 93 ASP A C 1
ATOM 742 O O . ASP A 1 93 ? 12.113 -3.017 -11.325 1.00 86.38 93 ASP A O 1
ATOM 746 N N . TYR A 1 94 ? 12.362 -3.191 -9.108 1.00 90.56 94 TYR A N 1
ATOM 747 C CA . TYR A 1 94 ? 11.363 -2.191 -8.774 1.00 90.56 94 TYR A CA 1
ATOM 748 C C . TYR A 1 94 ? 11.854 -1.190 -7.726 1.00 90.56 94 TYR A C 1
ATOM 750 O O . TYR A 1 94 ? 12.845 -1.402 -7.027 1.00 90.56 94 TYR A O 1
ATOM 758 N N . SER A 1 95 ? 11.125 -0.084 -7.596 1.00 93.44 95 SER A N 1
ATOM 759 C CA . SER A 1 95 ? 11.307 0.889 -6.516 1.00 93.44 95 SER A CA 1
ATOM 760 C C . SER A 1 95 ? 9.967 1.344 -5.956 1.00 93.44 95 SER A C 1
ATOM 762 O O . SER A 1 95 ? 8.973 1.391 -6.678 1.00 93.44 95 SER A O 1
ATOM 764 N N . LEU A 1 96 ? 9.955 1.682 -4.666 1.00 95.38 96 LEU A N 1
ATOM 765 C CA . LEU A 1 96 ? 8.768 2.091 -3.922 1.00 95.38 96 LEU A CA 1
ATOM 766 C C . LEU A 1 96 ? 9.016 3.409 -3.191 1.00 95.38 96 LEU A C 1
ATOM 768 O O . LEU A 1 96 ? 10.077 3.602 -2.599 1.00 95.38 96 LEU A O 1
ATOM 772 N N . LYS A 1 97 ? 8.028 4.307 -3.204 1.00 96.50 97 LYS A N 1
ATOM 773 C CA . LYS A 1 97 ? 8.041 5.562 -2.432 1.00 96.50 97 LYS A CA 1
ATOM 774 C C . LYS A 1 97 ? 6.628 6.072 -2.168 1.00 96.50 97 LYS A C 1
ATOM 776 O O . LYS A 1 97 ? 5.709 5.751 -2.917 1.00 96.50 97 LYS A O 1
ATOM 781 N N . PHE A 1 98 ? 6.456 6.931 -1.164 1.00 97.75 98 PHE A N 1
ATOM 782 C CA . PHE A 1 98 ? 5.223 7.716 -1.057 1.00 97.75 98 PHE A CA 1
ATOM 783 C C . PHE A 1 98 ? 5.048 8.603 -2.296 1.00 97.75 98 PHE A C 1
ATOM 785 O O . PHE A 1 98 ? 6.009 9.208 -2.780 1.00 97.75 98 PHE A O 1
ATOM 792 N N . GLY A 1 99 ? 3.822 8.663 -2.812 1.00 93.44 99 GLY A N 1
ATOM 793 C CA . GLY A 1 99 ? 3.468 9.497 -3.961 1.00 93.44 99 GLY A CA 1
ATOM 794 C C . GLY A 1 99 ? 3.081 10.925 -3.592 1.00 93.44 99 GLY A C 1
ATOM 795 O O . GLY A 1 99 ? 3.125 11.811 -4.441 1.00 93.44 99 GLY A O 1
ATOM 796 N N . ASP A 1 100 ? 2.752 11.168 -2.324 1.00 93.19 100 ASP A N 1
ATOM 797 C CA . ASP A 1 100 ? 2.372 12.479 -1.813 1.00 93.19 100 ASP A CA 1
ATOM 798 C C . ASP A 1 100 ? 2.735 12.643 -0.330 1.00 93.19 100 ASP A C 1
ATOM 800 O O . ASP A 1 100 ? 2.908 11.673 0.410 1.00 93.19 100 ASP A O 1
ATOM 804 N N . ALA A 1 101 ? 2.820 13.899 0.116 1.00 93.81 101 ALA A N 1
ATOM 805 C CA . ALA A 1 101 ? 3.179 14.245 1.492 1.00 93.81 101 ALA A CA 1
ATOM 806 C C . ALA A 1 101 ? 2.116 13.845 2.533 1.00 93.81 101 ALA A C 1
ATOM 808 O O . ALA A 1 101 ? 2.428 13.744 3.717 1.00 93.81 101 ALA A O 1
ATOM 809 N N . GLN A 1 102 ? 0.867 13.621 2.114 1.00 94.00 102 GLN A N 1
ATOM 810 C CA . GLN A 1 102 ? -0.224 13.194 2.992 1.00 94.00 102 GLN A CA 1
ATOM 811 C C . GLN A 1 102 ? -0.283 11.668 3.141 1.00 94.00 102 GLN A C 1
ATOM 813 O O . GLN A 1 102 ? -1.174 11.166 3.828 1.00 94.00 102 GLN A O 1
ATOM 818 N N . GLN A 1 103 ? 0.646 10.934 2.513 1.00 97.25 103 GLN A N 1
ATOM 819 C CA . GLN A 1 103 ? 0.682 9.472 2.494 1.00 97.25 103 GLN A CA 1
ATOM 820 C C . GLN A 1 103 ? -0.637 8.881 1.963 1.00 97.25 103 GLN A C 1
ATOM 822 O O . GLN A 1 103 ? -1.091 7.827 2.409 1.00 97.25 103 GLN A O 1
ATOM 827 N N . LYS A 1 104 ? -1.295 9.569 1.022 1.00 96.75 104 LYS A N 1
ATOM 828 C CA . LYS A 1 104 ? -2.518 9.086 0.364 1.00 96.75 104 LYS A CA 1
ATOM 829 C C . LYS A 1 104 ? -2.231 8.168 -0.816 1.00 96.75 104 LYS A C 1
ATOM 831 O O . LYS A 1 104 ? -3.149 7.499 -1.290 1.00 96.75 104 LYS A O 1
ATOM 836 N N . SER A 1 105 ? -0.980 8.082 -1.244 1.00 96.75 105 SER A N 1
ATOM 837 C CA . SER A 1 105 ? -0.554 7.240 -2.344 1.00 96.75 105 SER A CA 1
ATOM 838 C C . SER A 1 105 ? 0.843 6.661 -2.159 1.00 96.75 105 SER A C 1
ATOM 840 O O . SER A 1 105 ? 1.704 7.237 -1.486 1.00 96.75 105 SER A O 1
ATOM 842 N N . VAL A 1 106 ? 1.063 5.518 -2.804 1.00 97.19 106 VAL A N 1
ATOM 843 C CA . VAL A 1 106 ? 2.365 4.860 -2.942 1.00 97.19 106 VAL A CA 1
ATOM 844 C C . VAL A 1 106 ? 2.624 4.624 -4.420 1.00 97.19 106 VAL A C 1
ATOM 846 O O . VAL A 1 106 ? 1.752 4.143 -5.144 1.00 97.19 106 VAL A O 1
ATOM 849 N N . LEU A 1 107 ? 3.825 4.978 -4.857 1.00 95.56 107 LEU A N 1
ATOM 850 C CA . LEU A 1 107 ? 4.301 4.782 -6.216 1.00 95.56 107 LEU A CA 1
ATOM 851 C C . LEU A 1 107 ? 5.225 3.573 -6.244 1.00 95.56 107 LEU A C 1
ATOM 853 O O . LEU A 1 107 ? 6.213 3.535 -5.509 1.00 95.56 107 LEU A O 1
ATOM 857 N N . LEU A 1 108 ? 4.902 2.623 -7.113 1.00 94.06 108 LEU A N 1
ATOM 858 C CA . LEU A 1 108 ? 5.724 1.476 -7.463 1.00 94.06 108 LEU A CA 1
ATOM 859 C C . LEU A 1 108 ? 6.148 1.630 -8.921 1.00 94.06 108 LEU A C 1
ATOM 861 O O . LEU A 1 108 ? 5.306 1.561 -9.810 1.00 94.06 108 LEU A O 1
ATOM 865 N N . HIS A 1 109 ? 7.440 1.812 -9.154 1.00 92.44 109 HIS A N 1
ATOM 866 C CA . HIS A 1 109 ? 8.011 1.725 -10.494 1.00 92.44 109 HIS A CA 1
ATOM 867 C C . HIS A 1 109 ? 8.565 0.320 -10.688 1.00 92.44 109 HIS A C 1
ATOM 869 O O . HIS A 1 109 ? 9.479 -0.061 -9.957 1.00 92.44 109 HIS A O 1
ATOM 875 N N . ASP A 1 110 ? 8.028 -0.428 -11.646 1.00 89.69 110 ASP A N 1
ATOM 876 C CA . ASP A 1 110 ? 8.454 -1.783 -11.990 1.00 89.69 110 ASP A CA 1
ATOM 877 C C . ASP A 1 110 ? 9.104 -1.777 -13.381 1.00 89.69 110 ASP A C 1
ATOM 879 O O . ASP A 1 110 ? 8.478 -1.384 -14.368 1.00 89.69 110 ASP A O 1
ATOM 883 N N . ASN A 1 111 ? 10.371 -2.189 -13.472 1.00 86.50 111 ASN A N 1
ATOM 884 C CA . ASN A 1 111 ? 11.087 -2.269 -14.745 1.00 86.50 111 ASN A CA 1
ATOM 885 C C . ASN A 1 111 ? 10.741 -3.542 -15.538 1.00 86.50 111 ASN A C 1
ATOM 887 O O . ASN A 1 111 ? 11.121 -3.634 -16.709 1.00 86.50 111 ASN A O 1
ATOM 891 N N . CYS A 1 112 ? 10.054 -4.511 -14.924 1.00 80.44 112 CYS A N 1
ATOM 892 C CA . CYS A 1 112 ? 9.645 -5.786 -15.510 1.00 80.44 112 CYS A CA 1
ATOM 893 C C . CYS A 1 112 ? 10.783 -6.529 -16.238 1.00 80.44 112 CYS A C 1
ATOM 895 O O . CYS A 1 112 ? 10.557 -7.150 -17.281 1.00 80.44 112 CYS A O 1
ATOM 897 N N . LYS A 1 113 ? 12.022 -6.462 -15.730 1.00 76.44 113 LYS A N 1
ATOM 898 C CA . LYS A 1 113 ? 13.157 -7.223 -16.281 1.00 76.44 113 LYS A CA 1
ATOM 899 C C . LYS A 1 113 ? 13.133 -8.676 -15.817 1.00 76.44 113 LYS A C 1
ATOM 901 O O . LYS A 1 113 ? 13.736 -9.525 -16.475 1.00 76.44 113 LYS A O 1
ATOM 906 N N . VAL A 1 114 ? 12.457 -8.968 -14.706 1.00 70.38 114 VAL A N 1
ATOM 907 C CA . VAL A 1 114 ? 12.322 -10.312 -14.140 1.00 70.38 114 VAL A CA 1
ATOM 908 C C . VAL A 1 114 ? 10.847 -10.693 -14.043 1.00 70.38 114 VAL A C 1
ATOM 910 O O . VAL A 1 114 ? 10.077 -10.103 -13.292 1.00 70.38 114 VAL A O 1
ATOM 913 N N . PHE A 1 115 ? 10.455 -11.747 -14.760 1.00 69.31 115 PHE A N 1
ATOM 914 C CA . PHE A 1 115 ? 9.120 -12.332 -14.636 1.00 69.31 115 PHE A CA 1
ATOM 915 C C . PHE A 1 115 ? 9.052 -13.220 -13.387 1.00 69.31 115 PHE A C 1
ATOM 917 O O . PHE A 1 115 ? 9.292 -14.425 -13.457 1.00 69.31 115 PHE A O 1
ATOM 924 N N . TYR A 1 116 ? 8.756 -12.613 -12.236 1.00 69.94 116 TYR A N 1
ATOM 925 C CA . TYR A 1 116 ? 8.562 -13.309 -10.963 1.00 69.94 116 TYR A CA 1
ATOM 926 C C . TYR A 1 116 ? 7.288 -12.829 -10.257 1.00 69.94 116 TYR A C 1
ATOM 928 O O . TYR A 1 116 ? 6.951 -11.644 -10.289 1.00 69.94 116 TYR A O 1
ATOM 936 N N . THR A 1 117 ? 6.579 -13.748 -9.600 1.00 77.81 117 THR A N 1
ATOM 937 C CA . THR A 1 117 ? 5.398 -13.416 -8.796 1.00 77.81 117 THR A CA 1
ATOM 938 C C . THR A 1 117 ? 5.828 -12.824 -7.462 1.00 77.81 117 THR A C 1
ATOM 940 O O . THR A 1 117 ? 6.370 -13.529 -6.614 1.00 77.81 117 THR A O 1
ATOM 943 N N . HIS A 1 118 ? 5.555 -11.538 -7.258 1.00 82.44 118 HIS A N 1
ATOM 944 C CA . HIS A 1 118 ? 5.771 -10.892 -5.969 1.00 82.44 118 HIS A CA 1
ATOM 945 C C . HIS A 1 118 ? 4.514 -11.009 -5.097 1.00 82.44 118 HIS A C 1
ATOM 947 O O . HIS A 1 118 ? 3.389 -10.921 -5.586 1.00 82.44 118 HIS A O 1
ATOM 953 N N . ARG A 1 119 ? 4.709 -11.180 -3.792 1.00 84.81 119 ARG A N 1
ATOM 954 C CA . ARG A 1 119 ? 3.683 -11.014 -2.760 1.00 84.81 119 ARG A CA 1
ATOM 955 C C . ARG A 1 119 ? 3.796 -9.623 -2.169 1.00 84.81 119 ARG A C 1
ATOM 957 O O . ARG A 1 119 ? 4.900 -9.095 -2.060 1.00 84.81 119 ARG A O 1
ATOM 964 N N . TYR A 1 120 ? 2.669 -9.041 -1.784 1.00 87.38 120 TYR A N 1
ATOM 965 C CA . TYR A 1 120 ? 2.634 -7.690 -1.249 1.00 87.38 120 TYR A CA 1
ATOM 966 C C . TYR A 1 120 ? 1.988 -7.630 0.129 1.00 87.38 120 TYR A C 1
ATOM 968 O O . TYR A 1 120 ? 1.079 -8.395 0.435 1.00 87.38 120 TYR A O 1
ATOM 976 N N . GLN A 1 121 ? 2.430 -6.677 0.943 1.00 90.50 121 GLN A N 1
ATOM 977 C CA . GLN A 1 121 ? 1.774 -6.318 2.194 1.00 90.50 121 GLN A CA 1
ATOM 978 C C . GLN A 1 121 ? 1.555 -4.811 2.224 1.00 90.50 121 GLN A C 1
ATOM 980 O O . GLN A 1 121 ? 2.503 -4.040 2.106 1.00 90.50 121 GLN A O 1
ATOM 985 N N . ILE A 1 122 ? 0.304 -4.394 2.380 1.00 93.12 122 ILE A N 1
ATOM 986 C CA . ILE A 1 122 ? -0.104 -2.997 2.498 1.00 93.12 122 ILE A CA 1
ATOM 987 C C . ILE A 1 122 ? -0.536 -2.757 3.930 1.00 93.12 122 ILE A C 1
ATOM 989 O O . ILE A 1 122 ? -1.348 -3.523 4.447 1.00 93.12 122 ILE A O 1
ATOM 993 N N . ILE A 1 123 ? -0.044 -1.677 4.532 1.00 95.31 123 ILE A N 1
ATOM 994 C CA . ILE A 1 123 ? -0.469 -1.219 5.853 1.00 95.31 123 ILE A CA 1
ATOM 995 C C . ILE A 1 123 ? -1.056 0.183 5.725 1.00 95.31 123 ILE A C 1
ATOM 997 O O . ILE A 1 123 ? -0.401 1.118 5.254 1.00 95.31 123 ILE A O 1
ATOM 1001 N N . LEU A 1 124 ? -2.301 0.328 6.166 1.00 97.06 124 LEU A N 1
ATOM 1002 C CA . LEU A 1 124 ? -2.978 1.608 6.299 1.00 97.06 124 LEU A CA 1
ATOM 1003 C C . LEU A 1 124 ? -3.164 1.937 7.783 1.00 97.06 124 LEU A C 1
ATOM 1005 O O . LEU A 1 124 ? -3.410 1.055 8.600 1.00 97.06 124 LEU A O 1
ATOM 1009 N N . ARG A 1 125 ? -3.083 3.222 8.121 1.00 97.88 125 ARG A N 1
ATOM 1010 C CA . ARG A 1 125 ? 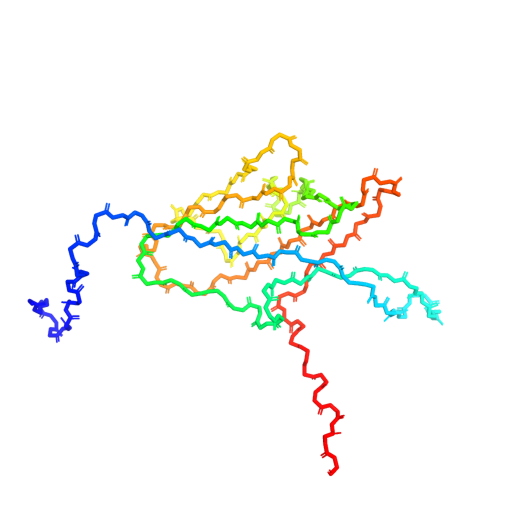-3.355 3.763 9.452 1.00 97.88 125 ARG A CA 1
ATOM 1011 C C . ARG A 1 125 ? -4.543 4.707 9.410 1.00 97.88 125 ARG A C 1
ATOM 1013 O O . ARG A 1 125 ? -4.599 5.602 8.562 1.00 97.88 125 ARG A O 1
ATOM 1020 N N . ASN A 1 126 ? -5.456 4.552 10.358 1.00 97.38 126 ASN A N 1
ATOM 1021 C CA . ASN A 1 126 ? -6.547 5.481 10.572 1.00 97.38 126 ASN A CA 1
ATOM 1022 C C . ASN A 1 126 ? -5.997 6.791 11.156 1.00 97.38 126 ASN A C 1
ATOM 1024 O O . ASN A 1 126 ? -5.288 6.801 12.165 1.00 97.38 126 ASN A O 1
ATOM 1028 N N . THR A 1 127 ? -6.306 7.920 10.526 1.00 96.81 127 THR A N 1
ATOM 1029 C CA . THR A 1 127 ? -5.772 9.230 10.917 1.00 96.81 127 THR A CA 1
ATOM 1030 C C . 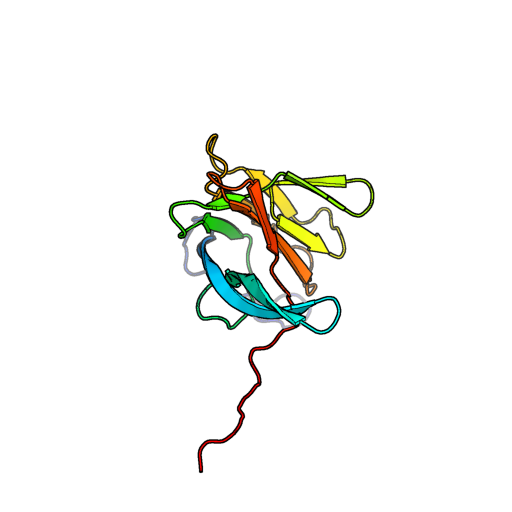THR A 1 127 ? -6.400 9.779 12.192 1.00 96.81 127 THR A C 1
ATOM 1032 O O . THR A 1 127 ? -5.801 10.650 12.818 1.00 96.81 127 THR A O 1
ATOM 1035 N N . LYS A 1 128 ? -7.575 9.276 12.586 1.00 95.88 128 LYS A N 1
ATOM 1036 C CA . LYS A 1 128 ? -8.299 9.704 13.788 1.00 95.88 128 LYS A CA 1
ATOM 1037 C C . LYS A 1 128 ? -7.989 8.821 14.990 1.00 95.88 128 LYS A C 1
ATOM 1039 O O . LYS A 1 128 ? -7.761 9.344 16.073 1.00 95.88 128 LYS A O 1
ATOM 1044 N N . THR A 1 129 ? -8.003 7.502 14.805 1.00 95.06 129 THR A N 1
ATOM 1045 C CA . THR A 1 129 ? -7.872 6.532 15.907 1.00 95.06 129 THR A CA 1
ATOM 1046 C C . THR A 1 129 ? -6.457 5.985 16.068 1.00 95.06 129 THR A C 1
ATOM 1048 O O . THR A 1 129 ? -6.131 5.453 17.122 1.00 95.06 129 THR A O 1
ATOM 1051 N N . GLY A 1 130 ? -5.607 6.096 15.041 1.00 95.19 130 GLY A N 1
ATOM 1052 C CA . GLY A 1 130 ? -4.284 5.465 15.019 1.00 95.19 130 GLY A CA 1
ATOM 1053 C C . GLY A 1 130 ? -4.310 3.956 14.756 1.00 95.19 130 GLY A C 1
ATOM 1054 O O . GLY A 1 130 ? -3.248 3.349 14.671 1.00 95.19 130 GLY A O 1
ATOM 1055 N N . GLU A 1 131 ? -5.496 3.366 14.591 1.00 94.62 131 GLU A N 1
ATOM 1056 C CA . GLU A 1 131 ? -5.682 1.956 14.250 1.00 94.62 131 GLU A CA 1
ATOM 1057 C C . GLU A 1 131 ? -4.939 1.581 12.961 1.00 94.62 131 GLU A C 1
ATOM 1059 O O . GLU A 1 131 ? -4.884 2.376 12.019 1.00 94.62 131 GLU A O 1
ATOM 1064 N N . LEU A 1 132 ? -4.394 0.364 12.910 1.00 94.31 132 LEU A N 1
ATOM 1065 C CA . LEU A 1 132 ? -3.744 -0.190 11.728 1.00 94.31 132 LEU A CA 1
ATOM 1066 C C . LEU A 1 132 ? -4.621 -1.261 11.085 1.00 94.31 132 LEU A C 1
ATOM 1068 O O . LEU A 1 132 ? -5.176 -2.110 11.773 1.00 94.31 132 LEU A O 1
ATOM 1072 N N . ALA A 1 133 ? -4.676 -1.239 9.759 1.00 92.75 133 ALA A N 1
ATOM 1073 C CA . ALA A 1 133 ? -5.280 -2.274 8.938 1.00 92.75 133 ALA A CA 1
ATOM 1074 C C . ALA A 1 133 ? -4.236 -2.778 7.943 1.00 92.75 133 ALA A C 1
ATOM 1076 O O . ALA A 1 133 ? -3.475 -1.987 7.376 1.00 92.75 133 ALA A O 1
ATOM 1077 N N . SER A 1 134 ? -4.218 -4.084 7.700 1.00 90.38 134 SER A N 1
ATOM 1078 C CA . SER A 1 134 ? -3.336 -4.707 6.716 1.00 90.38 134 SER A CA 1
ATOM 1079 C C . SER A 1 134 ? -4.126 -5.370 5.594 1.00 90.38 134 SER A C 1
ATOM 1081 O O . SER A 1 134 ? -5.319 -5.665 5.733 1.00 90.38 134 SER A O 1
ATOM 1083 N N . CYS A 1 135 ? -3.470 -5.590 4.456 1.00 83.38 135 CYS A N 1
ATOM 1084 C CA . CYS A 1 135 ? -3.970 -6.548 3.479 1.00 83.38 135 CYS A CA 1
ATOM 1085 C C . CYS A 1 135 ? -3.461 -7.945 3.827 1.00 83.38 135 CYS A C 1
ATOM 1087 O O . CYS A 1 135 ? -2.350 -8.105 4.335 1.00 83.38 135 CYS A O 1
ATOM 1089 N N . ASP A 1 136 ? -4.259 -8.943 3.479 1.00 66.00 136 ASP A N 1
ATOM 1090 C CA . ASP A 1 136 ? -3.820 -10.327 3.428 1.00 66.00 136 ASP A CA 1
ATOM 1091 C C . ASP A 1 136 ? -3.767 -10.735 1.948 1.00 66.00 136 ASP A C 1
ATOM 1093 O O . ASP A 1 136 ? -4.818 -10.807 1.309 1.00 66.00 136 ASP A O 1
ATOM 1097 N N . PRO A 1 137 ? -2.567 -10.892 1.362 1.00 54.91 137 PRO A N 1
ATOM 1098 C CA . PRO A 1 137 ? -2.413 -11.225 -0.051 1.00 54.91 137 PRO A CA 1
ATOM 1099 C C . PRO A 1 137 ? -2.832 -12.665 -0.390 1.00 54.91 137 PRO A C 1
ATOM 1101 O O . PRO A 1 137 ? -2.925 -12.974 -1.575 1.00 54.91 137 PRO A O 1
ATOM 1104 N N . ASP A 1 138 ? -3.063 -13.531 0.607 1.00 50.22 138 ASP A N 1
ATOM 1105 C CA . ASP A 1 138 ? -3.507 -14.921 0.423 1.00 50.22 138 ASP A CA 1
ATOM 1106 C C . ASP A 1 138 ? -4.949 -15.165 0.896 1.00 50.22 138 ASP A C 1
ATOM 1108 O O . ASP A 1 138 ? -5.513 -16.217 0.597 1.00 50.22 138 ASP A O 1
ATOM 1112 N N . ALA A 1 139 ? -5.594 -14.193 1.552 1.00 47.53 139 ALA A N 1
ATOM 1113 C CA . ALA A 1 139 ? -7.035 -14.232 1.792 1.00 47.53 139 ALA A CA 1
ATOM 1114 C C . ALA A 1 139 ? -7.802 -13.927 0.499 1.00 47.53 139 ALA A C 1
ATOM 1116 O O . ALA A 1 139 ? -8.445 -12.881 0.351 1.00 47.53 139 ALA A O 1
ATOM 1117 N N . GLY A 1 140 ? -7.746 -14.868 -0.445 1.00 40.31 140 GLY A N 1
ATOM 1118 C CA . GLY A 1 140 ? -8.839 -15.055 -1.384 1.00 40.31 140 GLY A CA 1
ATOM 1119 C C . GLY A 1 140 ? -10.145 -15.024 -0.595 1.00 40.31 140 GLY A C 1
ATOM 1120 O O . GLY A 1 140 ? -10.287 -15.684 0.432 1.00 40.31 140 GLY A O 1
ATOM 1121 N N . SER A 1 141 ? -11.070 -14.180 -1.034 1.00 35.19 141 SER A N 1
ATOM 1122 C CA . SER A 1 141 ? -12.445 -14.159 -0.535 1.00 35.19 141 SER A CA 1
ATOM 1123 C C . SER A 1 141 ? -13.221 -15.324 -1.156 1.00 35.19 141 SER A C 1
ATOM 1125 O O . SER A 1 141 ? -14.245 -15.094 -1.786 1.00 35.19 141 SER A O 1
ATOM 1127 N N . ASP A 1 142 ? -12.678 -16.534 -1.047 1.00 39.25 142 ASP A N 1
ATOM 1128 C CA . ASP A 1 142 ? -13.388 -17.771 -1.356 1.00 39.25 142 ASP A CA 1
ATOM 1129 C C . ASP A 1 142 ? -13.806 -18.375 0.001 1.00 39.25 142 ASP A C 1
ATOM 1131 O O . ASP A 1 142 ? -13.267 -19.385 0.432 1.00 39.25 142 ASP A O 1
ATOM 1135 N N . ASP A 1 143 ? -14.582 -17.674 0.824 1.00 36.78 143 ASP A N 1
ATOM 1136 C CA . ASP A 1 143 ? -15.992 -18.042 0.976 1.00 36.78 143 ASP A CA 1
ATOM 1137 C C . ASP A 1 143 ? -16.859 -17.764 -0.264 1.00 36.78 143 ASP A C 1
ATOM 1139 O O . ASP A 1 143 ? -17.702 -16.866 -0.279 1.00 36.78 143 ASP A O 1
ATOM 1143 N N . ASP A 1 144 ? -16.721 -18.617 -1.283 1.00 39.56 144 ASP A N 1
ATOM 1144 C CA . ASP A 1 144 ? -17.876 -19.030 -2.085 1.00 39.56 144 ASP A CA 1
ATOM 1145 C C . ASP A 1 144 ? -18.671 -20.042 -1.237 1.00 39.56 144 ASP A C 1
ATO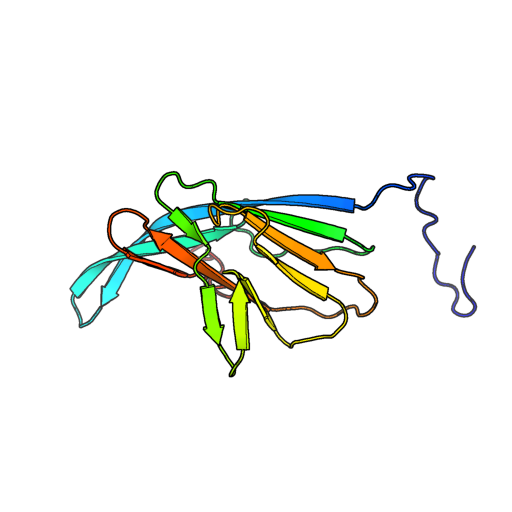M 1147 O O . ASP A 1 144 ? -18.714 -21.243 -1.506 1.00 39.56 144 ASP A O 1
ATOM 1151 N N . GLU A 1 145 ? -19.227 -19.569 -0.116 1.00 36.47 145 GLU A N 1
ATOM 1152 C CA . GLU A 1 145 ? -20.264 -20.297 0.609 1.00 36.47 145 GLU A CA 1
ATOM 1153 C C . GLU A 1 145 ? -21.590 -20.120 -0.145 1.00 36.47 145 GLU A C 1
ATOM 1155 O O . GLU A 1 145 ? -22.435 -19.306 0.212 1.00 36.47 145 GLU A O 1
ATOM 1160 N N . GLY A 1 146 ? -21.743 -20.916 -1.206 1.00 32.06 146 GLY A N 1
ATOM 1161 C CA . GLY A 1 146 ? -23.020 -21.406 -1.720 1.00 32.06 146 GLY A CA 1
ATOM 1162 C C . GLY A 1 146 ? -23.956 -20.392 -2.384 1.00 32.06 146 GLY A C 1
ATOM 1163 O O . GLY A 1 146 ? -24.800 -19.781 -1.730 1.00 32.06 146 GLY A O 1
ATOM 1164 N N . GLU A 1 147 ? -23.975 -20.393 -3.718 1.00 30.36 147 GLU A N 1
ATOM 1165 C CA . GLU A 1 147 ? -25.264 -20.342 -4.414 1.00 30.36 147 GLU A CA 1
ATOM 1166 C C . GLU A 1 147 ? -25.911 -21.738 -4.375 1.00 30.36 147 GLU A C 1
ATOM 1168 O O . GLU A 1 147 ? -25.313 -22.741 -4.776 1.00 30.36 147 GLU A O 1
ATOM 1173 N N . VAL A 1 148 ? -27.128 -21.777 -3.827 1.00 40.00 148 VAL A N 1
ATOM 1174 C CA . VAL A 1 148 ? -28.076 -22.903 -3.862 1.00 40.00 148 VAL A CA 1
ATOM 1175 C C . VAL A 1 148 ? -28.694 -23.037 -5.247 1.00 40.00 148 VAL A C 1
ATOM 1177 O O . VAL A 1 148 ? -29.027 -21.982 -5.832 1.00 40.00 148 VAL A O 1
#

Foldseek 3Di:
DAPPVRDDPPPDPPDPDAAEEEKEKEKDWDWDQDPNDTDIDIAIAIDPNPLDDDDQAWHKYKYFHPYDQKAQDFDDDPNDTALQKDKPPDDPQKDKDQPDPRRRIMIITGRNPDPDDIAMKGWMAGNPPRGIHIYDSPPDVPPPVDDD

Sequence (148 aa):
MTDHRGQILFKSAGFTGVDIRHIAVRVYPYSEIKDGKLVEAHRVYIGSKKGDIRASTPTDYIFVCASKDWVFHEFELANEKWPGLALFPKSGDYSLKFGDAQQKSVLLHDNCKVFYTHRYQIILRNTKTGELASCDPDAGSDDDEGEV